Protein AF-A0A2G6NT40-F1 (afdb_monomer_lite)

Foldseek 3Di:
DDDDPDDPDPVNVVVCVVPVVVPDQDWDKDWPDPPPPDDDIDMDIDRDDPPDDPD

Sequence (55 aa):
MSGHPAAVSPLVLFDREQSRDRRHLLAGVDEAGRGCWAGPVVAAAVILPDDADLA

Structure (mmCIF, N/CA/C/O backbone):
data_AF-A0A2G6NT40-F1
#
_entry.id   AF-A0A2G6NT40-F1
#
loop_
_atom_site.group_PDB
_atom_site.id
_atom_site.type_symbol
_atom_site.label_atom_id
_atom_site.label_alt_id
_atom_site.label_comp_id
_atom_site.label_asym_id
_atom_site.label_entity_id
_atom_site.label_seq_id
_atom_site.pdbx_PDB_ins_code
_atom_site.Cartn_x
_atom_site.Cartn_y
_atom_site.Cartn_z
_atom_site.occupancy
_atom_site.B_iso_or_equiv
_atom_site.auth_seq_id
_atom_site.auth_comp_id
_atom_site.auth_asym_id
_atom_site.auth_atom_id
_atom_site.pdbx_PDB_model_num
ATOM 1 N N . MET A 1 1 ? 16.848 -12.728 26.792 1.00 42.41 1 MET A N 1
ATOM 2 C CA . MET A 1 1 ? 16.055 -12.451 25.575 1.00 42.41 1 MET A CA 1
ATOM 3 C C . MET A 1 1 ? 15.502 -11.039 25.699 1.00 42.41 1 MET A C 1
ATOM 5 O O . MET A 1 1 ? 14.376 -10.851 26.128 1.00 42.41 1 MET A O 1
ATOM 9 N N . SER A 1 2 ? 16.356 -10.037 25.480 1.00 41.00 2 SER A N 1
ATOM 10 C CA . SER A 1 2 ? 15.981 -8.624 25.592 1.00 41.00 2 SER A CA 1
ATOM 11 C C . SER A 1 2 ? 15.512 -8.175 24.213 1.00 41.00 2 SER A C 1
ATOM 13 O O . SER A 1 2 ? 16.332 -7.946 23.329 1.00 41.00 2 SER A O 1
ATOM 15 N N . GLY A 1 3 ? 14.195 -8.145 24.008 1.00 49.19 3 GLY A N 1
ATOM 16 C CA . GLY A 1 3 ? 13.613 -7.448 22.869 1.00 49.19 3 GLY A CA 1
ATOM 17 C C . GLY A 1 3 ? 13.876 -5.961 23.059 1.00 49.19 3 GLY A C 1
ATOM 18 O O . GLY A 1 3 ? 13.373 -5.361 24.006 1.00 49.19 3 GLY A O 1
ATOM 19 N N . HIS A 1 4 ? 14.712 -5.379 22.205 1.00 50.50 4 HIS A N 1
ATOM 20 C CA . HIS A 1 4 ? 14.705 -3.933 22.028 1.00 50.50 4 HIS A CA 1
ATOM 21 C C . HIS A 1 4 ? 13.279 -3.542 21.613 1.00 50.50 4 HIS A C 1
ATOM 23 O O . HIS A 1 4 ? 12.762 -4.164 20.682 1.00 50.50 4 HIS A O 1
ATOM 29 N N . PRO A 1 5 ? 12.624 -2.558 22.253 1.00 51.78 5 PRO A N 1
ATOM 30 C CA . PRO A 1 5 ? 11.431 -1.976 21.667 1.00 51.78 5 PRO A CA 1
ATOM 31 C C . PRO A 1 5 ? 11.880 -1.331 20.355 1.00 51.78 5 PRO A C 1
ATOM 33 O O . PRO A 1 5 ? 12.546 -0.296 20.364 1.00 51.78 5 PRO A O 1
ATOM 36 N N . ALA A 1 6 ? 11.615 -1.995 19.229 1.00 62.44 6 ALA A N 1
ATOM 37 C CA . ALA A 1 6 ? 11.855 -1.414 17.922 1.00 62.44 6 ALA A CA 1
ATOM 38 C C . ALA A 1 6 ? 11.070 -0.101 17.880 1.00 62.44 6 ALA A C 1
ATOM 40 O O . ALA A 1 6 ? 9.875 -0.075 18.183 1.00 62.44 6 ALA A O 1
ATOM 41 N N . ALA A 1 7 ? 11.763 1.005 17.608 1.00 73.12 7 ALA A N 1
ATOM 42 C CA . ALA A 1 7 ? 11.116 2.294 17.454 1.00 73.12 7 ALA A CA 1
ATOM 43 C C . ALA A 1 7 ? 9.999 2.137 16.414 1.00 73.12 7 ALA A C 1
ATOM 45 O O . ALA A 1 7 ? 10.256 1.711 15.288 1.00 73.12 7 ALA A O 1
ATOM 46 N N . VAL A 1 8 ? 8.757 2.416 16.816 1.00 79.12 8 VAL A N 1
ATOM 47 C CA . VAL A 1 8 ? 7.601 2.309 15.922 1.00 79.12 8 VAL A CA 1
ATOM 48 C C . VAL A 1 8 ? 7.845 3.233 14.733 1.00 79.12 8 VAL A C 1
ATOM 50 O O . VAL A 1 8 ? 8.138 4.415 14.919 1.00 79.12 8 VAL A O 1
ATOM 53 N N . SER A 1 9 ? 7.748 2.688 13.519 1.00 87.25 9 SER A N 1
ATOM 54 C CA . SER A 1 9 ? 7.946 3.459 12.292 1.00 87.25 9 SER A CA 1
ATOM 55 C C . SER A 1 9 ? 6.999 4.668 12.255 1.00 87.25 9 SER A C 1
ATOM 57 O O . SER A 1 9 ? 5.811 4.510 12.555 1.00 87.25 9 SER A O 1
ATOM 59 N N . PRO A 1 10 ? 7.466 5.859 11.835 1.00 89.75 10 PRO A N 1
ATOM 60 C CA . PRO A 1 10 ? 6.602 7.020 11.628 1.00 89.75 10 PRO A CA 1
ATOM 61 C C . PRO A 1 10 ? 5.403 6.738 10.710 1.00 89.75 10 PRO A C 1
ATOM 63 O O . PRO A 1 10 ? 4.338 7.310 10.914 1.00 89.75 10 PRO A O 1
ATOM 66 N N . LEU A 1 11 ? 5.549 5.819 9.746 1.00 87.75 11 LEU A N 1
ATOM 67 C CA . LEU A 1 11 ? 4.456 5.406 8.858 1.00 87.75 11 LEU A CA 1
ATOM 68 C C . LEU A 1 11 ? 3.354 4.662 9.624 1.00 87.75 11 LEU A C 1
ATOM 70 O O . LEU A 1 11 ? 2.179 4.957 9.460 1.00 87.75 11 LEU A O 1
ATOM 74 N N . VAL A 1 12 ? 3.730 3.773 10.547 1.00 86.94 12 VAL A N 1
ATOM 75 C CA . VAL A 1 12 ? 2.768 3.051 11.400 1.00 86.94 12 VAL A CA 1
ATOM 76 C C . VAL A 1 12 ? 2.046 4.013 12.349 1.00 86.94 12 VAL A C 1
ATOM 78 O O . VAL A 1 12 ? 0.873 3.815 12.667 1.00 86.94 12 VAL A O 1
ATOM 81 N N . LEU A 1 13 ? 2.725 5.065 12.819 1.00 88.25 13 LEU A N 1
ATOM 82 C CA . LEU A 1 13 ? 2.087 6.107 13.628 1.00 88.25 13 LEU A CA 1
ATOM 83 C C . LEU A 1 13 ? 1.063 6.901 12.813 1.00 88.25 13 LEU A C 1
ATOM 85 O O . LEU A 1 13 ? -0.060 7.078 13.282 1.00 88.25 13 LEU A O 1
ATOM 89 N N . PHE A 1 14 ? 1.420 7.305 11.593 1.00 88.38 14 PHE A N 1
ATOM 90 C CA . PHE A 1 14 ? 0.504 7.974 10.672 1.00 88.38 14 PHE A CA 1
ATOM 91 C C . PHE A 1 14 ? -0.745 7.123 10.403 1.00 88.38 14 PHE A C 1
ATOM 93 O O . PHE A 1 14 ? -1.864 7.608 10.577 1.00 88.38 14 PHE A O 1
ATOM 100 N N . ASP A 1 15 ? -0.570 5.840 10.081 1.00 88.88 15 ASP A N 1
ATOM 101 C CA . ASP A 1 15 ? -1.687 4.933 9.807 1.00 88.88 15 ASP A CA 1
ATOM 102 C C . ASP A 1 15 ? -2.635 4.818 11.006 1.00 88.88 15 ASP A C 1
ATOM 104 O O . ASP A 1 15 ? -3.859 4.887 10.856 1.00 88.88 15 ASP A O 1
ATOM 108 N N . ARG A 1 16 ? -2.082 4.713 12.222 1.00 85.75 16 ARG A N 1
ATOM 109 C CA . ARG A 1 16 ? -2.864 4.674 13.468 1.00 85.75 16 ARG A CA 1
ATOM 110 C C . ARG A 1 16 ? -3.613 5.977 13.727 1.00 85.75 16 ARG A C 1
ATOM 112 O O . ARG A 1 16 ? -4.752 5.933 14.185 1.00 85.75 16 ARG A O 1
ATOM 119 N N . GLU A 1 17 ? -2.999 7.125 13.464 1.00 87.88 17 GLU A N 1
ATOM 120 C CA . GLU A 1 17 ? -3.640 8.433 13.634 1.00 87.88 17 GLU A CA 1
ATOM 121 C C . GLU A 1 17 ? -4.813 8.623 12.672 1.00 87.88 17 GLU A C 1
ATOM 123 O O . GLU A 1 17 ? -5.876 9.081 13.093 1.00 87.88 17 GLU A O 1
ATOM 128 N N . GLN A 1 18 ? -4.656 8.220 11.411 1.00 86.75 18 GLN A N 1
ATOM 129 C CA . GLN A 1 18 ? -5.705 8.365 10.401 1.00 86.75 18 GLN A CA 1
ATOM 130 C C . GLN A 1 18 ? -6.828 7.330 10.560 1.00 86.75 18 GLN A C 1
ATOM 132 O O . GLN A 1 18 ? -7.996 7.641 10.320 1.00 86.75 18 GLN A O 1
ATOM 137 N N . SER A 1 19 ? -6.505 6.122 11.028 1.00 81.19 19 SER A N 1
ATOM 138 C CA . SER A 1 19 ? -7.488 5.042 11.197 1.00 81.19 19 SER A CA 1
ATOM 139 C C . SER A 1 19 ? -8.308 5.161 12.489 1.00 81.19 19 SER A C 1
ATOM 141 O O . SER A 1 19 ? -9.392 4.586 12.584 1.00 81.19 19 SER A O 1
ATOM 143 N N . ARG A 1 20 ? -7.836 5.941 13.475 1.00 77.25 20 ARG A N 1
ATOM 144 C CA . ARG A 1 20 ? -8.419 6.059 14.828 1.00 77.25 20 ARG A CA 1
ATOM 145 C C . ARG A 1 20 ? -9.912 6.367 14.867 1.00 77.25 20 ARG A C 1
ATOM 147 O O . ARG A 1 20 ? -10.617 5.806 15.698 1.00 77.25 20 ARG A O 1
ATOM 154 N N . ASP A 1 21 ? -10.385 7.232 13.977 1.00 76.19 21 ASP A N 1
ATOM 155 C CA . ASP A 1 21 ? -11.795 7.633 13.948 1.00 76.19 21 ASP A CA 1
ATOM 156 C C . ASP A 1 21 ? -12.609 6.906 12.864 1.00 76.19 21 ASP A C 1
ATOM 158 O O . ASP A 1 21 ? -13.785 7.221 12.684 1.00 76.19 21 ASP A O 1
ATOM 162 N N . ARG A 1 22 ? -12.004 5.963 12.114 1.00 69.44 22 ARG A N 1
ATOM 163 C CA . ARG A 1 22 ? -12.626 5.205 11.001 1.00 69.44 22 ARG A CA 1
ATOM 164 C C . ARG A 1 22 ? -13.440 6.060 10.016 1.00 69.44 22 ARG A C 1
ATOM 166 O O . ARG A 1 22 ? -14.331 5.567 9.328 1.00 69.44 22 ARG A O 1
ATOM 173 N N . ARG A 1 23 ? -13.138 7.359 9.933 1.00 69.00 23 ARG A N 1
A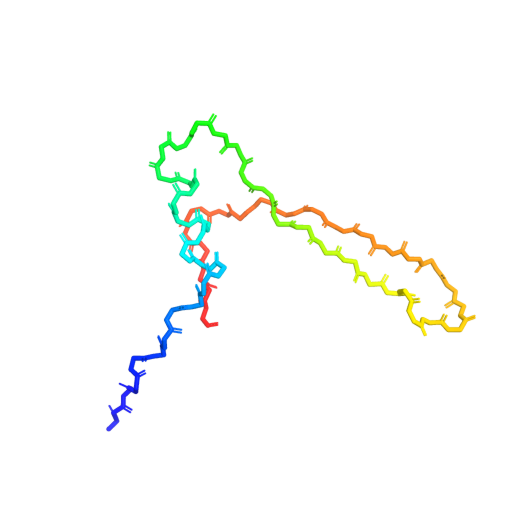TOM 174 C CA . ARG A 1 23 ? -13.888 8.311 9.100 1.00 69.00 23 ARG A CA 1
ATOM 175 C C . ARG A 1 23 ? -13.639 8.087 7.615 1.00 69.00 23 ARG A C 1
ATOM 177 O O . ARG A 1 23 ? -14.507 8.396 6.804 1.00 69.00 23 ARG A O 1
ATOM 184 N N . HIS A 1 24 ? -12.474 7.540 7.274 1.00 79.12 24 HIS A N 1
ATOM 185 C CA . HIS A 1 24 ? -12.050 7.279 5.908 1.00 79.12 24 HIS A CA 1
ATOM 186 C C . HIS A 1 24 ? -11.317 5.940 5.826 1.00 79.12 24 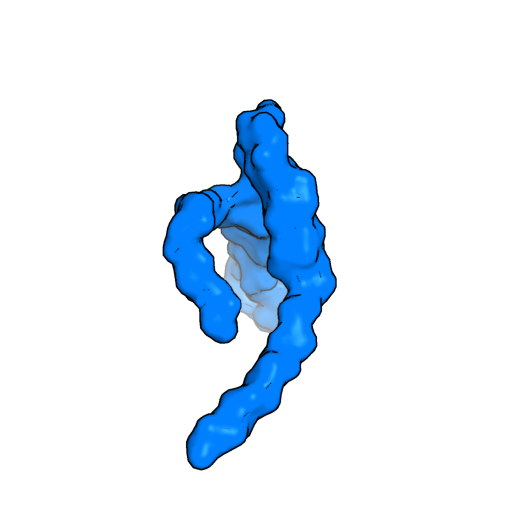HIS A C 1
ATOM 188 O O . HIS A 1 24 ? -10.659 5.527 6.780 1.00 79.12 24 HIS A O 1
ATOM 194 N N . LEU A 1 25 ? -11.431 5.278 4.674 1.00 88.00 25 LEU A N 1
ATOM 195 C CA . LEU A 1 25 ? -10.588 4.135 4.343 1.00 88.00 25 LEU A CA 1
ATOM 196 C C . LEU A 1 25 ? -9.194 4.657 3.990 1.00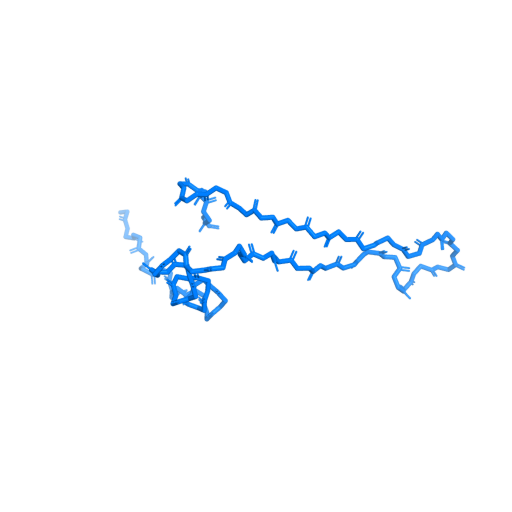 88.00 25 LEU A C 1
ATOM 198 O O . LEU A 1 25 ? -9.062 5.493 3.095 1.00 88.00 25 LEU A O 1
ATOM 202 N N . LEU A 1 26 ? -8.174 4.172 4.695 1.00 89.94 26 LEU A N 1
ATOM 203 C CA . LEU A 1 26 ? -6.781 4.493 4.413 1.00 89.94 26 LEU A CA 1
ATOM 204 C C . LEU A 1 26 ? -6.188 3.410 3.511 1.00 89.94 26 LEU A C 1
ATOM 206 O O . LEU A 1 26 ? -6.240 2.230 3.850 1.00 89.94 26 LEU A O 1
ATOM 210 N N . ALA A 1 27 ? -5.627 3.817 2.373 1.00 93.75 27 ALA A N 1
ATOM 211 C CA . ALA A 1 27 ? -4.900 2.926 1.481 1.00 93.75 27 ALA A CA 1
ATOM 212 C C . ALA A 1 27 ? -3.437 3.367 1.370 1.00 93.75 27 ALA A C 1
ATOM 214 O O . ALA A 1 27 ? -3.168 4.520 1.032 1.00 93.75 27 ALA A O 1
ATOM 215 N N . GLY A 1 28 ? -2.507 2.444 1.615 1.00 92.94 28 GLY A N 1
ATOM 216 C CA . GLY A 1 28 ? -1.102 2.617 1.251 1.00 92.94 28 GLY 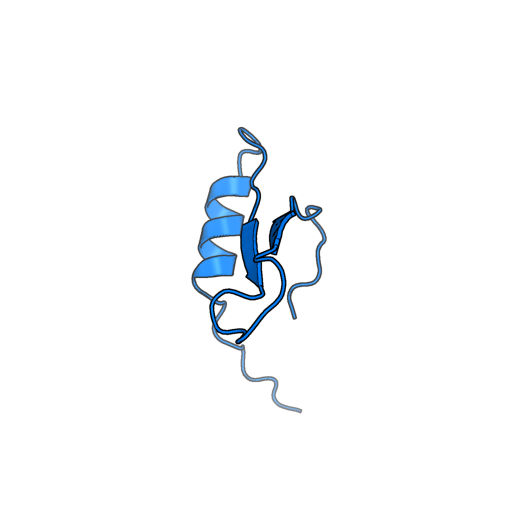A CA 1
ATOM 217 C C . GLY A 1 28 ? -0.921 2.386 -0.249 1.00 92.94 28 GLY A C 1
ATOM 218 O O . GLY A 1 28 ? -1.579 1.510 -0.814 1.00 92.94 28 GLY A O 1
ATOM 219 N N . VAL A 1 29 ? -0.059 3.171 -0.897 1.00 96.94 29 VAL A N 1
ATOM 220 C CA . VAL A 1 29 ? 0.200 3.093 -2.343 1.00 96.94 29 VAL A CA 1
ATOM 221 C C . VAL A 1 29 ? 1.698 3.002 -2.586 1.00 96.94 29 VAL A C 1
ATOM 223 O O . VAL A 1 29 ? 2.454 3.766 -1.991 1.00 96.94 29 VAL A O 1
ATOM 226 N N . ASP A 1 30 ? 2.105 2.092 -3.465 1.00 97.94 30 ASP A N 1
ATOM 227 C CA . ASP A 1 30 ? 3.494 1.958 -3.908 1.00 97.94 30 ASP A CA 1
ATOM 228 C C . ASP A 1 30 ? 3.552 1.408 -5.340 1.00 97.94 30 ASP A C 1
ATOM 230 O O . ASP A 1 30 ? 2.572 0.841 -5.847 1.00 97.94 30 ASP A O 1
ATOM 234 N N . GLU A 1 31 ? 4.702 1.564 -5.993 1.00 98.62 31 GLU A N 1
ATOM 235 C CA . GLU A 1 31 ? 4.945 1.076 -7.342 1.00 98.62 31 GLU A CA 1
ATOM 236 C C . GLU A 1 31 ? 6.220 0.241 -7.486 1.00 98.62 31 GLU A C 1
ATOM 238 O O . GLU A 1 31 ? 7.258 0.478 -6.873 1.00 98.62 31 GLU A O 1
ATOM 243 N N . ALA A 1 32 ? 6.164 -0.719 -8.405 1.00 98.44 32 ALA A N 1
ATOM 244 C CA . ALA A 1 32 ? 7.308 -1.502 -8.834 1.00 98.44 32 ALA A CA 1
ATOM 245 C C . ALA A 1 32 ? 7.550 -1.316 -10.335 1.00 98.44 32 ALA A C 1
ATOM 247 O O . ALA A 1 32 ? 6.621 -1.183 -11.130 1.00 98.44 32 ALA A O 1
ATOM 248 N N . GLY A 1 33 ? 8.824 -1.334 -10.734 1.00 97.62 33 GLY A N 1
ATOM 249 C CA . GLY A 1 33 ? 9.223 -1.331 -12.145 1.00 97.62 33 GLY A CA 1
ATOM 250 C C . GLY A 1 33 ? 9.758 -0.006 -12.692 1.00 97.62 33 GLY A C 1
ATOM 251 O O . GLY A 1 33 ? 10.224 0.014 -13.827 1.00 97.62 33 GLY A O 1
ATOM 252 N N . ARG A 1 34 ? 9.793 1.090 -11.910 1.00 97.56 34 ARG A N 1
ATOM 253 C CA . ARG A 1 34 ? 10.254 2.411 -12.408 1.00 97.56 34 ARG A CA 1
ATOM 254 C C . ARG A 1 34 ? 11.690 2.423 -12.956 1.00 97.56 34 ARG A C 1
ATOM 256 O O . ARG A 1 34 ? 12.038 3.293 -13.743 1.00 97.56 34 ARG A O 1
ATOM 263 N N . GLY A 1 35 ? 12.535 1.508 -12.474 1.00 97.38 35 GLY A N 1
ATOM 264 C CA . GLY A 1 35 ? 13.957 1.408 -12.828 1.00 97.38 35 GLY A CA 1
ATOM 265 C C . GLY A 1 35 ? 14.297 0.242 -13.758 1.00 97.38 35 GLY A C 1
ATOM 266 O O . GLY A 1 35 ? 15.474 -0.004 -14.017 1.00 97.38 35 GLY A O 1
ATOM 267 N N . CYS A 1 36 ? 13.300 -0.512 -14.222 1.00 97.75 36 CYS A N 1
ATOM 268 C CA . CYS A 1 36 ? 13.528 -1.638 -15.120 1.00 97.75 36 CYS A CA 1
ATOM 269 C C . CYS A 1 36 ? 13.880 -1.144 -16.532 1.00 97.75 36 CYS A C 1
ATOM 271 O O . CYS A 1 36 ? 13.367 -0.130 -16.994 1.00 97.75 36 CYS A O 1
ATOM 273 N N . TRP A 1 37 ? 14.741 -1.882 -17.244 1.00 95.69 37 TRP A N 1
ATOM 274 C CA . TRP A 1 37 ? 15.097 -1.569 -18.638 1.00 95.69 37 TRP A CA 1
ATOM 275 C C . TRP A 1 37 ? 13.931 -1.784 -19.617 1.00 95.69 37 TRP A C 1
ATOM 277 O O . TRP A 1 37 ? 13.904 -1.179 -20.685 1.00 95.69 37 TRP A O 1
ATOM 287 N N . ALA A 1 38 ? 12.984 -2.657 -19.264 1.00 96.25 38 ALA A N 1
ATOM 288 C CA . ALA A 1 38 ? 11.758 -2.929 -20.004 1.00 96.25 38 ALA A CA 1
ATOM 289 C C . ALA A 1 38 ? 10.699 -3.546 -19.072 1.00 96.25 38 ALA A C 1
ATOM 291 O O . ALA A 1 38 ? 11.030 -4.039 -17.992 1.00 96.25 38 ALA A O 1
ATOM 292 N N . GLY A 1 39 ? 9.443 -3.561 -19.524 1.00 96.69 39 GLY A N 1
ATOM 293 C CA . GLY A 1 39 ? 8.280 -4.005 -18.747 1.00 96.69 39 GLY A CA 1
ATOM 294 C C . GLY A 1 39 ? 7.463 -2.830 -18.192 1.00 96.69 39 GLY A C 1
ATOM 295 O O . GLY A 1 39 ? 7.921 -1.688 -18.241 1.00 96.69 39 GLY A O 1
ATOM 296 N N . PRO A 1 40 ? 6.226 -3.076 -17.726 1.00 97.75 40 PRO A N 1
ATOM 297 C CA . PRO A 1 40 ? 5.380 -2.019 -17.190 1.00 97.75 40 PRO A CA 1
ATOM 298 C C . PRO A 1 40 ? 5.850 -1.572 -15.802 1.00 97.75 40 PRO A C 1
ATOM 300 O O . PRO A 1 40 ? 6.402 -2.358 -15.032 1.00 97.75 40 PRO A O 1
ATOM 303 N N . VAL A 1 41 ? 5.532 -0.325 -15.457 1.00 98.19 41 VAL A N 1
ATOM 304 C CA . VAL A 1 41 ? 5.426 0.089 -14.055 1.00 98.19 41 VAL A CA 1
ATOM 305 C C . VAL A 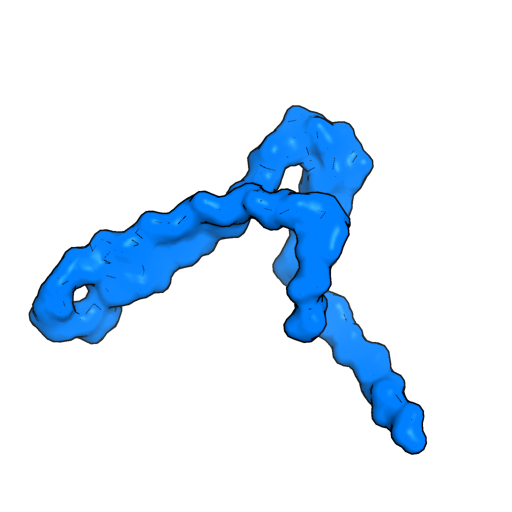1 41 ? 4.058 -0.353 -13.552 1.00 98.19 41 VAL A C 1
ATOM 307 O O . VAL A 1 41 ? 3.047 -0.108 -14.212 1.00 98.19 41 VAL A O 1
ATOM 310 N N . VAL A 1 42 ? 4.025 -1.012 -12.400 1.00 98.31 42 VAL A N 1
ATOM 311 C CA . VAL A 1 42 ? 2.791 -1.471 -11.761 1.00 98.31 42 VAL A CA 1
ATOM 312 C C . VAL A 1 42 ? 2.677 -0.796 -10.406 1.00 98.31 42 VAL A C 1
ATOM 314 O O . VAL A 1 42 ? 3.580 -0.922 -9.585 1.00 98.31 42 VAL A O 1
ATOM 317 N N . ALA A 1 43 ? 1.565 -0.101 -10.179 1.00 98.50 43 ALA A N 1
ATOM 318 C CA . ALA A 1 43 ? 1.211 0.461 -8.881 1.00 98.50 43 ALA A CA 1
ATOM 319 C C . ALA A 1 43 ? 0.121 -0.385 -8.214 1.00 98.50 43 ALA A C 1
ATOM 321 O O . ALA A 1 43 ? -0.729 -0.963 -8.898 1.00 98.50 43 ALA A O 1
ATOM 322 N N . ALA A 1 44 ? 0.131 -0.430 -6.886 1.00 98.38 44 ALA A N 1
ATOM 323 C CA . ALA A 1 44 ? -0.896 -1.081 -6.084 1.00 98.38 44 ALA A CA 1
ATOM 324 C C . ALA A 1 44 ? -1.376 -0.146 -4.972 1.00 98.38 44 ALA A C 1
ATOM 326 O O . ALA A 1 44 ? -0.608 0.664 -4.462 1.00 98.38 44 ALA A O 1
ATOM 327 N N . ALA A 1 45 ? -2.648 -0.283 -4.596 1.00 97.56 45 ALA A N 1
ATOM 328 C CA . ALA A 1 45 ? -3.237 0.381 -3.443 1.00 97.56 45 ALA A CA 1
ATOM 329 C C . ALA A 1 45 ? -3.834 -0.680 -2.514 1.00 97.56 45 ALA A C 1
ATOM 331 O O . ALA A 1 45 ? -4.610 -1.525 -2.966 1.00 97.56 45 ALA A O 1
ATOM 332 N N . VAL A 1 46 ? -3.470 -0.646 -1.233 1.00 95.00 46 VAL A N 1
ATOM 333 C CA . VAL A 1 46 ? -3.875 -1.656 -0.246 1.00 95.00 46 VAL A CA 1
ATOM 334 C C . VAL A 1 46 ? -4.492 -0.977 0.966 1.00 95.00 46 VAL A C 1
ATOM 336 O O . VAL A 1 46 ? -3.856 -0.144 1.605 1.00 95.00 46 VAL A O 1
ATOM 339 N N . ILE A 1 47 ? -5.721 -1.372 1.295 1.00 92.88 47 ILE A N 1
ATOM 340 C CA . ILE A 1 47 ? -6.354 -1.074 2.582 1.00 92.88 47 ILE A CA 1
ATOM 341 C C . ILE A 1 47 ? -6.060 -2.263 3.496 1.00 92.88 47 ILE A C 1
ATOM 343 O O . ILE A 1 47 ? -6.465 -3.386 3.191 1.00 92.88 47 ILE A O 1
ATOM 347 N N . LEU A 1 48 ? -5.333 -2.027 4.587 1.00 90.94 48 LEU A N 1
ATOM 348 C CA . LEU A 1 48 ? -5.024 -3.068 5.564 1.00 90.94 48 LEU A CA 1
ATOM 349 C C . LEU A 1 48 ? -6.226 -3.337 6.486 1.00 90.94 48 LEU A C 1
ATOM 351 O O . LEU A 1 48 ? -6.977 -2.409 6.795 1.00 90.94 48 LEU A O 1
ATOM 355 N N . PRO A 1 49 ? -6.414 -4.586 6.947 1.00 87.75 49 PRO A N 1
ATOM 356 C CA . PRO A 1 49 ? -7.343 -4.872 8.033 1.00 87.75 49 PRO A CA 1
ATOM 357 C C . PRO A 1 49 ? -6.823 -4.286 9.356 1.00 87.75 49 PRO A C 1
ATOM 359 O O . PRO A 1 49 ? -5.618 -4.106 9.536 1.00 87.75 49 PRO A O 1
ATOM 362 N N . ASP A 1 50 ? -7.726 -4.000 10.299 1.00 82.56 50 ASP A N 1
ATOM 363 C CA . ASP A 1 50 ? -7.366 -3.341 11.567 1.00 82.56 50 ASP A CA 1
ATOM 364 C C . ASP A 1 50 ? -6.435 -4.183 12.465 1.00 82.56 50 ASP A C 1
ATOM 366 O O . ASP A 1 50 ? -5.792 -3.639 13.362 1.00 82.56 50 ASP A O 1
ATOM 370 N N . ASP A 1 51 ? -6.376 -5.499 12.248 1.00 84.81 51 ASP A N 1
ATOM 371 C CA . ASP A 1 51 ? -5.556 -6.470 12.979 1.00 84.81 51 ASP A CA 1
ATOM 372 C C . ASP A 1 51 ? -4.315 -6.931 12.197 1.00 84.81 51 ASP A C 1
ATOM 374 O O . ASP A 1 51 ? -3.701 -7.939 12.549 1.00 84.81 51 ASP A O 1
ATOM 378 N N . ALA A 1 52 ? -3.927 -6.199 11.148 1.00 85.88 52 ALA A N 1
ATOM 379 C CA . ALA A 1 52 ? -2.715 -6.490 10.395 1.00 85.88 52 ALA A CA 1
ATOM 380 C C . ALA A 1 52 ? -1.476 -6.508 11.310 1.00 85.88 52 ALA A C 1
ATOM 382 O O . ALA A 1 52 ? -1.173 -5.529 12.000 1.00 85.88 52 ALA A O 1
ATOM 383 N N . ASP A 1 53 ? -0.735 -7.617 11.276 1.00 83.44 53 ASP A N 1
ATOM 384 C CA . ASP A 1 53 ? 0.548 -7.740 11.964 1.00 83.44 53 ASP A CA 1
ATOM 385 C C . ASP A 1 53 ? 1.644 -7.063 11.130 1.00 83.44 53 ASP A C 1
ATOM 387 O O . ASP A 1 53 ? 2.041 -7.551 10.069 1.00 83.44 53 ASP A O 1
ATOM 391 N N . LEU A 1 54 ? 2.089 -5.897 11.598 1.00 73.50 54 LEU A N 1
ATOM 392 C CA . LEU A 1 54 ? 3.156 -5.096 11.000 1.00 73.50 54 LEU A CA 1
ATOM 3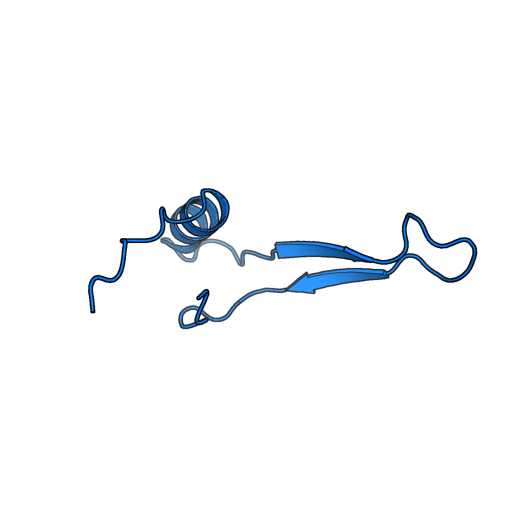93 C C . LEU A 1 54 ? 4.420 -5.263 11.854 1.00 73.50 54 LEU A C 1
ATOM 395 O O . LEU A 1 54 ? 4.795 -4.354 12.601 1.00 73.50 54 LEU A O 1
ATOM 399 N N . ALA A 1 55 ? 4.989 -6.469 11.799 1.00 63.12 55 ALA A N 1
ATOM 400 C CA . ALA A 1 55 ? 6.215 -6.858 12.498 1.00 63.12 55 ALA A CA 1
ATOM 401 C C . ALA A 1 55 ? 7.468 -6.141 11.967 1.00 63.12 55 ALA A C 1
ATOM 403 O O . ALA A 1 55 ? 7.556 -5.905 10.739 1.00 63.12 55 ALA A O 1
#

Radius of gyration: 15.62 Å; chains: 1; bounding box: 30×21×46 Å

Secondary structure (DSSP, 8-state):
-----PPPPHHHHHHHHHHTT--S---EEEEE-TT-SSS--EEEEEPPPTT----

pLDDT: mean 84.43, std 15.07, range [41.0, 98.62]